Protein AF-A0A920MWS1-F1 (afdb_monomer)

Structure (mmCIF, N/CA/C/O backbone):
data_AF-A0A920MWS1-F1
#
_entry.id   AF-A0A920MWS1-F1
#
loop_
_atom_site.group_PDB
_atom_site.id
_atom_site.type_symbol
_atom_site.label_atom_id
_atom_site.label_alt_id
_atom_site.label_comp_id
_atom_site.label_asym_id
_atom_site.label_entity_id
_atom_site.label_seq_id
_atom_site.pdbx_PDB_ins_code
_atom_site.Cartn_x
_atom_site.Cartn_y
_atom_site.Cartn_z
_atom_site.occupancy
_atom_site.B_iso_or_equiv
_atom_site.auth_seq_id
_atom_site.auth_comp_id
_atom_site.auth_asym_id
_atom_site.auth_atom_id
_atom_site.pdbx_PDB_model_num
ATOM 1 N N . MET A 1 1 ? 27.013 8.317 -13.810 1.00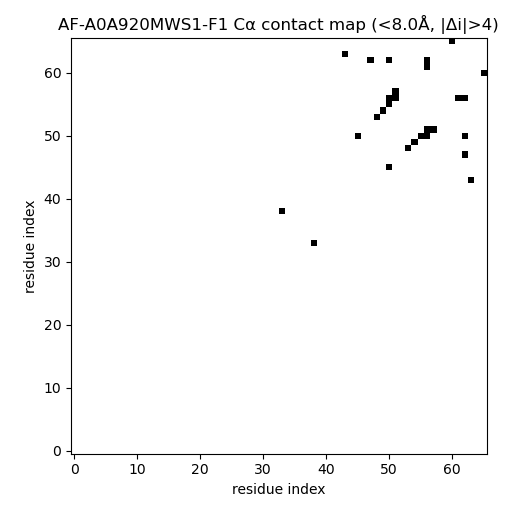 59.38 1 MET A N 1
ATOM 2 C CA . MET A 1 1 ? 26.065 8.043 -14.920 1.00 59.38 1 MET A CA 1
ATOM 3 C C . MET A 1 1 ? 25.225 6.774 -14.718 1.00 59.38 1 MET A C 1
ATOM 5 O O . MET A 1 1 ? 24.100 6.744 -15.196 1.00 59.38 1 MET A O 1
ATOM 9 N N . ASN A 1 2 ? 25.688 5.769 -13.963 1.00 66.69 2 ASN A N 1
ATOM 10 C CA . ASN A 1 2 ? 24.988 4.478 -13.818 1.00 66.69 2 ASN A CA 1
ATOM 11 C C . ASN A 1 2 ? 23.630 4.546 -13.083 1.00 66.69 2 ASN A C 1
ATOM 13 O O . ASN A 1 2 ? 22.721 3.791 -13.411 1.00 66.69 2 ASN A O 1
ATOM 17 N N . HIS A 1 3 ? 23.451 5.476 -12.137 1.00 71.62 3 HIS A N 1
ATOM 18 C CA . HIS A 1 3 ? 22.190 5.605 -11.387 1.00 71.62 3 HIS A CA 1
ATOM 19 C C . HIS A 1 3 ? 21.007 6.048 -12.258 1.00 71.62 3 HIS A C 1
ATOM 21 O O . HIS A 1 3 ? 19.896 5.553 -12.090 1.00 71.62 3 HIS A O 1
ATOM 27 N N . PHE A 1 4 ? 21.244 6.939 -13.222 1.00 84.88 4 PHE A N 1
ATOM 28 C CA . PHE A 1 4 ? 20.197 7.444 -14.111 1.00 84.88 4 PHE A CA 1
ATOM 29 C C . PHE A 1 4 ? 19.701 6.364 -15.081 1.00 84.88 4 PHE A C 1
ATOM 31 O O . PHE A 1 4 ? 18.501 6.223 -15.312 1.00 84.88 4 PHE A O 1
ATOM 38 N N . VAL A 1 5 ? 20.626 5.536 -15.576 1.00 84.12 5 VAL A N 1
ATOM 39 C CA . VAL A 1 5 ? 20.305 4.375 -16.415 1.00 84.12 5 VAL A CA 1
ATOM 40 C C . VAL A 1 5 ? 19.466 3.361 -15.638 1.00 84.12 5 VAL A C 1
ATOM 42 O O . VAL A 1 5 ? 18.496 2.845 -16.183 1.00 84.12 5 VAL A O 1
ATOM 45 N N . GLY A 1 6 ? 19.763 3.136 -14.353 1.00 85.94 6 GLY A N 1
ATOM 46 C CA . GLY A 1 6 ? 18.955 2.263 -13.496 1.00 85.94 6 GLY A CA 1
ATOM 47 C C . GLY A 1 6 ? 17.515 2.758 -13.312 1.00 85.94 6 GLY A C 1
ATOM 48 O O . GLY A 1 6 ? 16.576 1.965 -13.377 1.00 85.94 6 GLY A O 1
ATOM 49 N N . ILE A 1 7 ? 17.319 4.073 -13.162 1.00 88.06 7 ILE A N 1
ATOM 50 C CA . ILE A 1 7 ? 15.980 4.678 -13.071 1.00 88.06 7 ILE A CA 1
ATOM 51 C C . ILE A 1 7 ? 15.210 4.453 -14.378 1.00 88.06 7 ILE A C 1
ATOM 53 O O . ILE A 1 7 ? 14.094 3.933 -14.350 1.00 88.06 7 ILE A O 1
ATOM 57 N N . LEU A 1 8 ? 15.822 4.753 -15.526 1.00 89.38 8 LEU A N 1
ATOM 58 C CA . LEU A 1 8 ? 15.219 4.516 -16.841 1.00 89.38 8 LEU A CA 1
ATOM 59 C C . LEU A 1 8 ? 14.902 3.037 -17.087 1.00 89.38 8 LEU A C 1
ATOM 61 O O . LEU A 1 8 ? 13.819 2.723 -17.571 1.00 89.38 8 LEU A O 1
ATOM 65 N N . GLN A 1 9 ? 15.798 2.124 -16.712 1.00 86.00 9 GLN A N 1
ATOM 66 C CA . GLN A 1 9 ? 15.570 0.683 -16.828 1.00 86.00 9 GLN 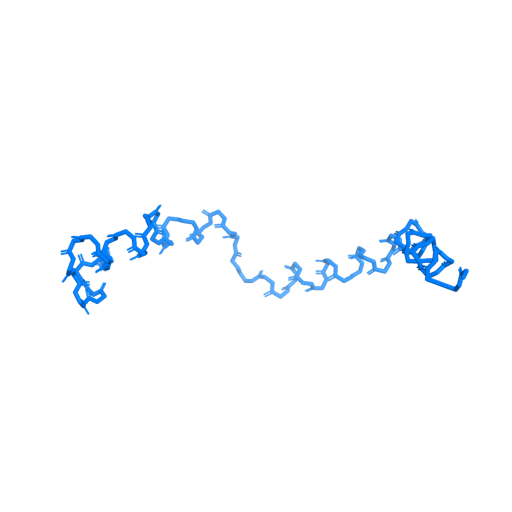A CA 1
ATOM 67 C C . GLN A 1 9 ? 14.408 0.216 -15.951 1.00 86.00 9 GLN A C 1
ATOM 69 O O . GLN A 1 9 ? 13.586 -0.574 -16.409 1.00 86.00 9 GLN A O 1
ATOM 74 N N . SER A 1 10 ? 14.291 0.725 -14.721 1.00 86.25 10 SER A N 1
ATOM 75 C CA . SER A 1 10 ? 13.162 0.397 -13.845 1.00 86.25 10 SER A CA 1
ATOM 76 C C . SER A 1 10 ? 11.827 0.888 -14.413 1.00 86.25 10 SER A C 1
ATOM 78 O O . SER A 1 10 ? 10.857 0.131 -14.443 1.00 86.25 10 SER A O 1
ATOM 80 N N . LEU A 1 11 ? 11.790 2.111 -14.954 1.00 88.50 11 LEU A N 1
ATOM 81 C CA . LEU A 1 11 ? 10.608 2.668 -15.611 1.00 88.50 11 LEU A CA 1
ATOM 82 C C . LEU A 1 11 ? 10.249 1.865 -16.867 1.00 88.50 11 LEU A C 1
ATOM 84 O O . LEU A 1 11 ? 9.097 1.468 -17.042 1.00 88.50 11 LEU A O 1
ATOM 88 N N . PHE A 1 12 ? 11.239 1.549 -17.702 1.00 89.69 12 PHE A N 1
ATOM 89 C CA . PHE A 1 12 ? 11.051 0.741 -18.904 1.00 89.69 12 PHE A CA 1
ATOM 90 C C . PHE A 1 12 ? 10.537 -0.663 -18.568 1.00 89.69 12 PHE A C 1
ATOM 92 O O . PHE A 1 12 ? 9.638 -1.174 -19.235 1.00 89.69 12 PHE A O 1
ATOM 99 N N . TRP A 1 13 ? 11.034 -1.277 -17.494 1.00 89.44 13 TRP A N 1
ATOM 100 C CA . TRP A 1 13 ? 10.565 -2.582 -17.039 1.00 89.44 13 TRP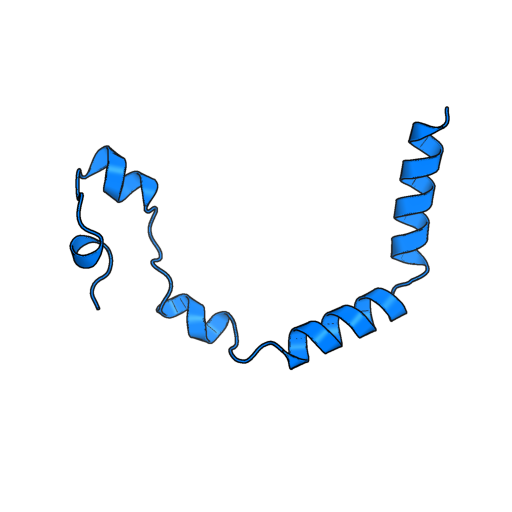 A CA 1
ATOM 101 C C . TRP A 1 13 ? 9.091 -2.550 -16.609 1.00 89.44 13 TRP A C 1
ATOM 103 O O . TRP A 1 13 ? 8.319 -3.432 -16.989 1.00 89.44 13 TRP A O 1
ATOM 113 N N . VAL A 1 14 ? 8.667 -1.501 -15.893 1.00 85.56 14 VAL A N 1
ATOM 114 C CA . VAL A 1 14 ? 7.264 -1.312 -15.481 1.00 85.56 14 VAL A CA 1
ATOM 115 C C . VAL A 1 14 ? 6.331 -1.181 -16.691 1.00 85.56 14 VAL A C 1
ATOM 117 O O . VAL A 1 14 ? 5.253 -1.778 -16.687 1.00 85.56 14 VAL A O 1
ATOM 120 N N . PHE A 1 15 ? 6.749 -0.459 -17.735 1.00 84.06 15 PHE A N 1
ATOM 121 C CA . PHE A 1 15 ? 5.969 -0.300 -18.969 1.00 84.06 15 PHE A CA 1
ATOM 122 C C . PHE A 1 15 ? 5.943 -1.552 -19.849 1.00 84.06 15 PHE A C 1
ATOM 124 O O . PHE A 1 15 ? 4.919 -1.842 -20.461 1.00 84.06 15 PHE A O 1
ATOM 131 N N . THR A 1 16 ? 7.048 -2.294 -19.920 1.00 86.56 16 THR A N 1
ATOM 132 C CA . THR A 1 16 ? 7.180 -3.467 -20.803 1.00 86.56 16 THR A CA 1
ATOM 133 C C . THR A 1 16 ? 6.606 -4.748 -20.212 1.00 86.56 16 THR A C 1
ATOM 135 O O . THR A 1 16 ? 6.232 -5.647 -20.962 1.00 86.56 16 THR A O 1
ATOM 138 N N . HIS A 1 17 ? 6.471 -4.839 -18.885 1.00 87.75 17 HIS A N 1
ATOM 139 C CA . HIS A 1 17 ? 5.966 -6.037 -18.208 1.00 87.75 17 HIS A CA 1
ATOM 140 C C . HIS A 1 17 ? 4.598 -5.845 -17.515 1.00 87.75 17 HIS A C 1
ATOM 142 O O . HIS A 1 17 ? 4.397 -6.352 -16.400 1.00 87.75 17 HIS A O 1
ATOM 148 N N . PRO A 1 18 ? 3.583 -5.218 -18.156 1.00 83.81 18 PRO A N 1
ATOM 149 C CA . PRO A 1 18 ? 2.263 -5.061 -17.550 1.00 83.81 18 PRO A CA 1
ATOM 150 C C . PRO A 1 18 ? 1.590 -6.424 -17.339 1.00 83.81 18 PRO A C 1
ATOM 152 O O . PRO A 1 18 ? 0.839 -6.607 -16.382 1.00 83.81 18 PRO A O 1
ATOM 155 N N . HIS A 1 19 ? 1.920 -7.422 -18.166 1.00 86.94 19 HIS A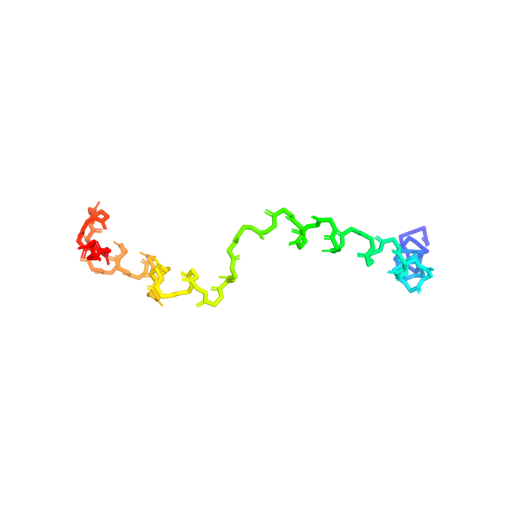 N 1
ATOM 156 C CA . HIS A 1 19 ? 1.439 -8.794 -18.022 1.00 86.94 19 HIS A CA 1
ATOM 157 C C . HIS A 1 19 ? 1.914 -9.458 -16.715 1.00 86.94 19 HIS A C 1
ATOM 159 O O . HIS A 1 19 ? 1.122 -10.115 -16.033 1.00 86.94 19 HIS A O 1
ATOM 165 N N . VAL A 1 20 ? 3.175 -9.247 -16.313 1.00 85.62 20 VAL A N 1
ATOM 166 C CA . VAL A 1 20 ? 3.725 -9.774 -15.047 1.00 85.62 20 VAL A CA 1
ATOM 167 C C . VAL A 1 20 ? 3.018 -9.127 -13.861 1.00 85.62 20 VAL A C 1
ATOM 169 O O . VAL A 1 20 ? 2.578 -9.818 -12.938 1.00 85.62 20 VAL A O 1
ATOM 172 N N . ILE A 1 21 ? 2.826 -7.807 -13.926 1.00 84.62 21 ILE A N 1
ATOM 173 C CA . ILE A 1 21 ? 2.078 -7.043 -12.926 1.00 84.62 21 ILE A CA 1
ATOM 174 C C . ILE A 1 21 ? 0.643 -7.567 -12.829 1.00 84.62 21 ILE A C 1
ATOM 176 O O . ILE A 1 21 ? 0.147 -7.808 -11.729 1.00 84.62 21 ILE A O 1
ATOM 180 N N . TRP A 1 22 ? -0.026 -7.804 -13.957 1.00 85.12 22 TRP A N 1
ATOM 181 C CA . TRP A 1 22 ? -1.395 -8.310 -13.972 1.00 85.12 22 TRP A CA 1
ATOM 182 C C . TRP A 1 22 ? -1.481 -9.718 -13.381 1.00 85.12 22 TRP A C 1
ATOM 184 O O . TRP A 1 22 ? -2.340 -9.980 -12.537 1.00 85.12 22 TRP A O 1
ATOM 194 N N . ARG A 1 23 ? -0.578 -10.631 -13.753 1.00 86.31 23 ARG A N 1
ATOM 195 C CA . ARG A 1 23 ? -0.532 -11.985 -13.182 1.00 86.31 23 ARG A CA 1
ATOM 196 C C . ARG A 1 23 ? -0.361 -11.939 -11.662 1.00 86.31 23 ARG A C 1
ATOM 198 O O . ARG A 1 23 ? -1.101 -12.610 -10.946 1.00 86.31 23 ARG A O 1
ATOM 205 N N . ARG A 1 24 ? 0.535 -11.079 -11.171 1.00 85.12 24 ARG A N 1
ATOM 206 C CA . ARG A 1 24 ? 0.782 -10.881 -9.737 1.00 85.12 24 ARG A CA 1
ATOM 207 C C . ARG A 1 24 ? -0.426 -10.263 -9.028 1.00 85.12 24 ARG A C 1
ATOM 209 O O . ARG A 1 24 ? -0.851 -10.779 -7.999 1.00 85.12 24 ARG A O 1
ATOM 216 N N . ARG A 1 25 ? -1.061 -9.239 -9.612 1.00 85.88 25 ARG A N 1
ATOM 217 C CA . ARG A 1 25 ? -2.303 -8.645 -9.082 1.00 85.88 25 ARG A CA 1
ATOM 218 C C . ARG A 1 25 ? -3.456 -9.650 -9.053 1.00 85.88 25 ARG A C 1
ATOM 220 O O . ARG A 1 25 ? -4.220 -9.639 -8.097 1.00 85.88 25 ARG A O 1
ATOM 227 N N . ARG A 1 26 ? -3.588 -10.529 -10.055 1.00 85.06 26 ARG A N 1
ATOM 228 C CA . ARG A 1 26 ? -4.592 -11.612 -10.060 1.00 85.06 26 ARG A CA 1
ATOM 229 C C . ARG A 1 26 ? -4.335 -12.632 -8.953 1.00 85.06 26 ARG A C 1
ATOM 231 O O . ARG A 1 26 ? -5.279 -12.995 -8.263 1.00 85.06 26 ARG A O 1
ATOM 238 N N . ALA A 1 27 ? -3.086 -13.046 -8.745 1.00 85.31 27 ALA A N 1
ATOM 239 C CA . ALA A 1 27 ? -2.726 -13.950 -7.651 1.00 85.31 27 ALA A CA 1
ATOM 240 C C . ALA A 1 27 ? -3.041 -13.338 -6.274 1.00 85.31 27 ALA A C 1
ATOM 242 O O . ALA A 1 27 ? -3.685 -13.980 -5.450 1.00 85.31 27 ALA A O 1
ATOM 243 N N . VAL A 1 28 ? -2.689 -12.066 -6.059 1.00 82.69 28 VAL A N 1
ATOM 244 C CA . VAL A 1 28 ? -3.015 -11.340 -4.818 1.00 82.69 28 VAL A CA 1
ATOM 245 C C . VAL A 1 28 ? -4.528 -11.168 -4.648 1.00 82.69 28 VAL A C 1
ATOM 247 O O . VAL A 1 28 ? -5.050 -11.407 -3.565 1.00 82.69 28 VAL A O 1
ATOM 250 N N . LYS A 1 29 ? -5.266 -10.830 -5.715 1.00 80.19 29 LYS A N 1
ATOM 251 C CA . LYS A 1 29 ? -6.739 -10.774 -5.683 1.00 80.19 29 LYS A CA 1
ATOM 252 C C . LYS A 1 29 ? -7.377 -12.129 -5.367 1.00 80.19 29 LYS A C 1
ATOM 254 O O . LYS A 1 29 ? -8.422 -12.145 -4.740 1.00 80.19 29 LYS A O 1
ATOM 259 N N . ARG A 1 30 ? -6.766 -13.245 -5.778 1.00 79.38 30 ARG A N 1
ATOM 260 C CA . ARG A 1 30 ? -7.243 -14.599 -5.456 1.00 79.38 30 ARG A CA 1
ATOM 261 C C . ARG A 1 30 ? -7.013 -14.963 -3.986 1.00 79.38 30 ARG A C 1
ATOM 263 O O . ARG A 1 30 ? -7.840 -15.650 -3.407 1.00 79.38 30 ARG A O 1
ATOM 270 N N . LEU A 1 31 ? -5.909 -14.505 -3.393 1.00 79.44 31 LEU A N 1
ATOM 271 C CA . LEU A 1 31 ? -5.631 -14.668 -1.958 1.00 79.44 31 LEU A CA 1
ATOM 272 C C . LEU A 1 31 ? -6.484 -13.742 -1.082 1.00 79.44 31 LEU A C 1
ATOM 274 O O . LEU A 1 31 ? -6.660 -13.990 0.109 1.00 79.44 31 LEU A O 1
ATOM 278 N N . ARG A 1 32 ? -7.013 -12.663 -1.661 1.00 74.62 32 ARG A N 1
ATOM 279 C CA . ARG A 1 32 ? -7.859 -11.705 -0.963 1.00 74.62 32 ARG A CA 1
ATOM 280 C C . ARG A 1 32 ? -9.203 -12.342 -0.612 1.00 74.62 32 ARG A C 1
ATOM 282 O O . ARG A 1 32 ? -10.091 -12.453 -1.449 1.00 74.62 32 ARG A O 1
ATOM 289 N N . LYS A 1 33 ? -9.337 -12.727 0.654 1.00 70.12 33 LYS A N 1
ATOM 290 C CA . LYS A 1 33 ? -10.544 -13.344 1.218 1.00 70.12 33 LYS A CA 1
ATOM 291 C C . LYS A 1 33 ? -11.693 -12.347 1.421 1.00 70.12 33 LYS A C 1
ATOM 293 O O . LYS A 1 33 ? -12.848 -12.751 1.385 1.00 70.12 33 LYS A O 1
ATOM 298 N N . VAL A 1 34 ? -11.384 -11.061 1.625 1.00 74.81 34 VAL A N 1
ATOM 299 C CA . VAL A 1 34 ? -12.367 -10.026 1.991 1.00 74.81 34 VAL A CA 1
ATOM 300 C C . VAL A 1 34 ? -12.106 -8.734 1.208 1.00 74.81 34 VAL A C 1
ATOM 302 O O . VAL A 1 34 ? -10.956 -8.357 0.957 1.00 74.81 34 VAL A O 1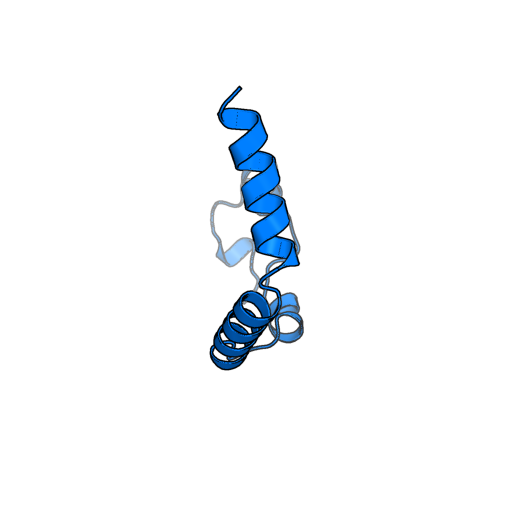
ATOM 305 N N . ASN A 1 35 ? -13.167 -8.059 0.765 1.00 77.56 35 ASN A N 1
ATOM 306 C CA . ASN A 1 35 ? -13.047 -6.756 0.111 1.00 77.56 35 ASN A CA 1
ATOM 307 C C . ASN A 1 35 ? -12.696 -5.685 1.160 1.00 77.56 35 ASN A C 1
ATOM 309 O O . ASN A 1 35 ? -13.261 -5.698 2.245 1.00 77.56 35 ASN A O 1
ATOM 313 N N . ASP A 1 36 ? -11.828 -4.719 0.838 1.00 72.06 36 ASP A N 1
ATOM 314 C CA . ASP A 1 36 ? -11.422 -3.666 1.794 1.00 72.06 36 ASP A CA 1
ATOM 315 C C . ASP A 1 36 ? -12.647 -2.847 2.186 1.00 72.06 36 ASP A C 1
ATOM 317 O O . ASP A 1 36 ? -12.750 -2.415 3.321 1.00 72.06 36 ASP A O 1
ATOM 321 N N . LYS A 1 37 ? -13.632 -2.717 1.285 1.00 73.75 37 LYS A N 1
ATOM 322 C CA . LYS A 1 37 ? -14.915 -2.069 1.582 1.00 73.75 37 LYS A CA 1
ATOM 323 C C . LYS A 1 37 ? -15.692 -2.747 2.715 1.00 73.75 37 LYS A C 1
ATOM 325 O O . LYS A 1 37 ? -16.467 -2.078 3.380 1.00 73.75 37 LYS A O 1
ATOM 330 N N . GLN A 1 38 ? -15.511 -4.053 2.913 1.00 77.38 38 GLN A N 1
ATOM 331 C CA . GLN A 1 38 ? -16.149 -4.809 3.995 1.00 77.38 38 GLN A CA 1
ATOM 332 C C . GLN A 1 38 ? -15.347 -4.733 5.299 1.00 77.38 38 GLN A C 1
AT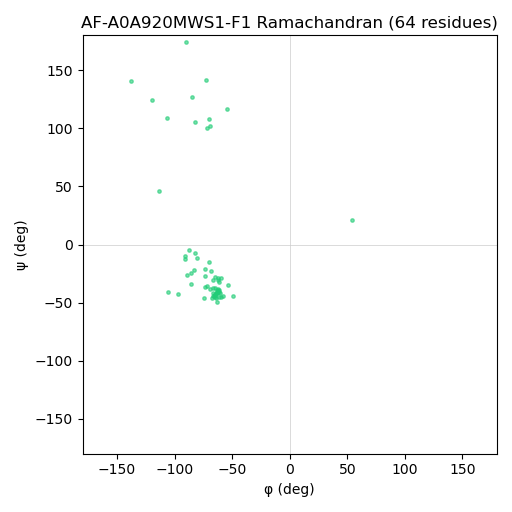OM 334 O O . GLN A 1 38 ? -15.925 -4.894 6.366 1.00 77.38 38 GLN A O 1
ATOM 339 N N . VAL A 1 39 ? -14.037 -4.477 5.216 1.00 76.56 39 VAL A N 1
ATOM 340 C CA . VAL A 1 39 ? -13.149 -4.330 6.381 1.00 76.56 39 VAL A CA 1
ATOM 341 C C . VAL A 1 39 ? -13.100 -2.875 6.860 1.00 76.56 39 VAL A C 1
ATOM 343 O O . VAL A 1 39 ? -12.908 -2.631 8.040 1.00 76.56 39 VAL A O 1
ATOM 346 N N . LEU A 1 40 ? -13.345 -1.901 5.977 1.00 76.75 40 LEU A N 1
ATOM 347 C CA . LEU A 1 40 ? -13.382 -0.468 6.290 1.00 76.75 40 LEU A CA 1
ATOM 348 C C . LEU A 1 40 ? -14.257 -0.109 7.505 1.00 76.75 40 LEU A C 1
ATOM 350 O O . LEU A 1 40 ? -13.789 0.674 8.321 1.00 76.75 40 LEU A O 1
ATOM 354 N N . PRO A 1 41 ? -15.478 -0.662 7.661 1.00 76.25 41 PRO A N 1
ATOM 355 C CA . PRO A 1 41 ? -16.326 -0.387 8.823 1.00 76.25 41 PRO A CA 1
ATOM 356 C C . PRO A 1 41 ? -15.778 -0.971 10.132 1.00 76.25 41 PRO A C 1
ATOM 358 O O . PRO A 1 41 ? -16.146 -0.505 11.200 1.00 76.25 41 PRO A O 1
ATOM 361 N N . TRP A 1 42 ? -14.924 -1.996 10.044 1.00 71.31 42 TRP A N 1
ATOM 362 C CA . TRP A 1 42 ? -14.290 -2.664 11.186 1.00 71.31 42 TRP A CA 1
ATOM 363 C C . TRP A 1 42 ? -12.941 -2.029 11.542 1.00 71.31 42 TRP A C 1
ATOM 365 O O . TRP A 1 42 ? -12.364 -2.320 12.586 1.00 71.31 42 TRP A O 1
ATOM 375 N N . ILE A 1 43 ? -12.406 -1.178 10.663 1.00 76.75 43 ILE A N 1
ATOM 376 C CA . ILE A 1 43 ? -11.175 -0.439 10.914 1.00 76.75 43 ILE A CA 1
ATOM 377 C C . ILE A 1 43 ? -11.538 0.821 11.689 1.00 76.75 43 ILE A C 1
ATOM 379 O O . ILE A 1 43 ? -12.377 1.613 11.263 1.00 76.75 43 ILE A O 1
ATOM 383 N N . TYR A 1 44 ? -10.859 1.015 12.816 1.00 76.44 44 TYR A N 1
ATOM 384 C CA . TYR A 1 44 ? -10.965 2.227 13.612 1.00 76.44 44 TYR A CA 1
ATOM 385 C C . TYR A 1 44 ? -10.680 3.461 12.738 1.00 76.44 44 TYR A C 1
ATOM 387 O O . TYR A 1 44 ? -9.594 3.611 12.178 1.00 76.44 44 TYR A O 1
ATOM 395 N N . TRP A 1 45 ? -11.690 4.319 12.588 1.00 69.94 45 TRP A N 1
ATOM 396 C CA . TRP A 1 45 ? -11.685 5.435 11.634 1.00 69.94 45 TRP A CA 1
ATOM 397 C C . TRP A 1 45 ? -10.914 6.666 12.142 1.00 69.94 45 TRP A C 1
ATOM 399 O O . TRP A 1 45 ? -10.654 7.599 11.384 1.00 69.94 45 TRP A O 1
ATOM 409 N N . GLY A 1 46 ? -10.558 6.680 13.428 1.00 74.62 46 GLY A N 1
ATOM 410 C CA . GLY A 1 46 ? -9.860 7.784 14.077 1.00 74.62 46 GLY A CA 1
ATOM 411 C C . GLY A 1 46 ? -8.336 7.669 14.030 1.00 74.62 46 GLY A C 1
ATOM 412 O O . GLY A 1 46 ? -7.749 6.658 13.641 1.00 74.62 46 GLY A O 1
ATOM 413 N N . SER A 1 47 ? -7.666 8.720 14.499 1.00 77.69 47 SER A N 1
ATOM 414 C CA . SER A 1 47 ? -6.224 8.678 14.730 1.00 77.69 47 SER A CA 1
ATOM 415 C C . SER A 1 47 ? -5.941 8.031 16.082 1.00 77.69 47 SER A C 1
ATOM 417 O O . SER A 1 47 ? -6.094 8.668 17.123 1.00 77.69 47 SER A O 1
ATOM 419 N N . VAL A 1 48 ? -5.459 6.784 16.060 1.00 72.56 48 VAL A N 1
ATOM 420 C CA . VAL A 1 48 ? -4.982 6.079 17.266 1.00 72.56 48 VAL A CA 1
ATOM 421 C C . VAL A 1 48 ? -3.931 6.916 18.004 1.00 72.56 48 VAL A C 1
ATOM 423 O O . VAL A 1 48 ? -3.898 6.942 19.229 1.00 72.56 48 VAL A O 1
ATOM 426 N N . VAL A 1 49 ? -3.101 7.662 17.265 1.00 72.62 49 VAL A N 1
ATOM 427 C CA . VAL A 1 49 ? -2.083 8.554 17.837 1.00 72.62 49 VAL A CA 1
ATOM 428 C C . VAL A 1 49 ? -2.730 9.714 18.593 1.00 72.62 49 VAL A C 1
ATOM 430 O O . VAL A 1 49 ? -2.275 10.053 19.680 1.00 72.62 49 VAL A O 1
ATOM 433 N N . PHE A 1 50 ? -3.797 10.308 18.056 1.00 69.81 50 PHE A N 1
ATOM 434 C CA . PHE A 1 50 ? -4.497 11.412 18.712 1.00 69.81 50 PHE A CA 1
ATOM 435 C C . PHE A 1 50 ? -5.196 10.944 19.996 1.00 69.81 50 PHE A C 1
ATOM 437 O O . PHE A 1 50 ? -5.015 11.555 21.050 1.00 69.81 50 PHE A O 1
ATOM 444 N N . ASP A 1 51 ? -5.909 9.819 19.939 1.00 70.31 51 ASP A N 1
ATOM 445 C CA . ASP A 1 51 ? -6.588 9.246 21.108 1.00 70.31 51 ASP A CA 1
ATOM 446 C C . ASP A 1 51 ? -5.598 8.784 22.191 1.00 70.31 51 ASP A C 1
ATOM 448 O O . ASP A 1 51 ? -5.821 8.997 23.386 1.00 70.31 51 ASP A O 1
ATOM 452 N N . TYR A 1 52 ? -4.455 8.222 21.797 1.00 70.94 52 TYR A N 1
ATOM 453 C CA . TYR A 1 52 ? -3.452 7.755 22.751 1.00 70.94 52 TYR A CA 1
ATOM 454 C C . TYR A 1 52 ? -2.668 8.908 23.398 1.00 70.94 52 TYR A C 1
ATOM 456 O O . TYR A 1 52 ? -2.494 8.937 24.619 1.00 70.94 52 TYR A O 1
ATOM 464 N N . TYR A 1 53 ? -2.205 9.879 22.602 1.00 72.62 53 TYR A N 1
ATOM 465 C CA . TYR A 1 53 ? -1.324 10.943 23.096 1.00 72.62 53 TYR A CA 1
ATOM 466 C C . TYR A 1 53 ? -2.068 12.135 23.700 1.00 72.62 53 TYR A C 1
ATOM 468 O O . TYR A 1 53 ? -1.564 12.720 24.658 1.00 72.62 53 TYR A O 1
ATOM 476 N N . ILE A 1 54 ? -3.246 12.496 23.181 1.00 74.75 54 ILE A N 1
ATOM 477 C CA . ILE A 1 54 ? -3.992 13.674 23.652 1.00 74.75 54 ILE A CA 1
ATOM 478 C C . ILE A 1 54 ? -5.066 13.274 24.668 1.00 74.75 54 ILE A C 1
ATOM 480 O O . ILE A 1 54 ? -5.181 13.920 25.707 1.00 74.75 54 ILE A O 1
ATOM 484 N N . GLN A 1 55 ? -5.801 12.182 24.435 1.00 66.25 55 GLN A N 1
ATOM 485 C CA . GLN A 1 55 ? -6.859 11.726 25.351 1.00 66.25 55 GLN A CA 1
ATOM 486 C C . GLN A 1 55 ? -6.371 10.797 26.479 1.00 66.25 55 GLN A C 1
ATOM 488 O O . GLN A 1 55 ? -7.153 10.470 27.369 1.00 66.25 55 GLN A O 1
ATOM 493 N N . ARG A 1 56 ? -5.087 10.394 26.505 1.00 62.97 56 ARG A N 1
ATOM 494 C CA . ARG A 1 56 ? -4.497 9.512 27.542 1.00 62.97 56 ARG A CA 1
ATOM 495 C C . ARG A 1 5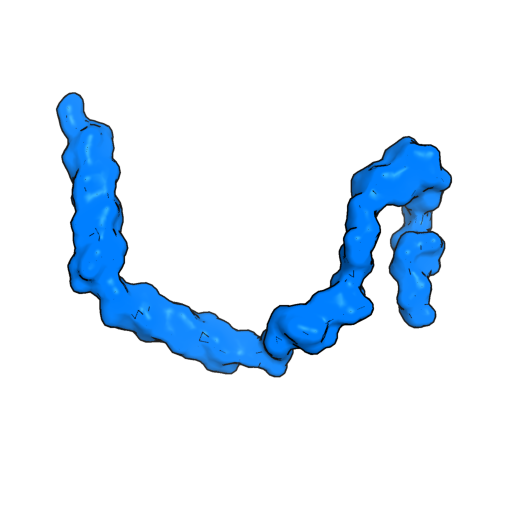6 ? -5.250 8.180 27.746 1.00 62.97 56 ARG A C 1
ATOM 497 O O . ARG A 1 56 ? -5.066 7.530 28.779 1.00 62.97 56 ARG A O 1
ATOM 504 N N . LYS A 1 57 ? -6.044 7.724 26.769 1.00 60.38 57 LYS A N 1
ATOM 505 C CA . LYS A 1 57 ? -6.684 6.402 26.803 1.00 60.38 57 LYS A CA 1
ATOM 506 C C . LYS A 1 57 ? -5.620 5.327 26.570 1.00 60.38 57 LYS A C 1
ATOM 508 O O . LYS A 1 57 ? -5.175 5.101 25.451 1.00 60.38 57 LYS A O 1
ATOM 513 N N . LYS A 1 58 ? -5.162 4.691 27.653 1.00 59.59 58 LYS A N 1
ATOM 514 C CA . LYS A 1 58 ? -4.082 3.682 27.630 1.00 59.59 58 LYS A CA 1
ATOM 515 C C . LYS A 1 58 ? -4.548 2.272 27.243 1.00 59.59 58 LYS A C 1
ATOM 517 O O . LYS A 1 58 ? -3.707 1.389 27.105 1.00 59.59 58 LYS A O 1
ATOM 522 N N . ILE A 1 59 ? -5.857 2.049 27.112 1.00 60.28 59 ILE A N 1
ATOM 523 C CA . ILE A 1 59 ? -6.460 0.720 26.961 1.00 60.28 59 ILE A CA 1
ATOM 524 C C . ILE A 1 59 ? -7.202 0.656 25.622 1.00 60.28 59 ILE A C 1
ATOM 526 O O . ILE A 1 59 ? -8.076 1.477 25.356 1.00 60.28 59 ILE A O 1
ATOM 530 N N . SER A 1 60 ? -6.859 -0.325 24.783 1.00 58.84 60 SER A N 1
ATOM 531 C CA . SER A 1 60 ? -7.397 -0.468 23.420 1.00 58.84 60 SER A CA 1
ATOM 532 C C . SER A 1 60 ? -8.915 -0.688 23.368 1.00 58.84 60 SER A C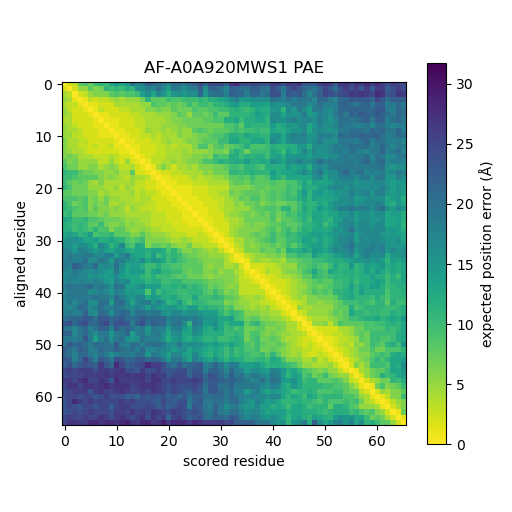 1
ATOM 534 O O . SER A 1 60 ? -9.551 -0.261 22.409 1.00 58.84 60 SER A O 1
ATOM 536 N N . SER A 1 61 ? -9.500 -1.290 24.409 1.00 60.66 61 SER A N 1
ATOM 537 C CA . SER A 1 61 ? -10.950 -1.515 24.542 1.00 60.66 61 SER A CA 1
ATOM 538 C C . SER A 1 61 ? -11.757 -0.233 24.771 1.00 60.66 61 SER A C 1
ATOM 540 O O . SER A 1 61 ? -12.970 -0.238 24.639 1.00 60.66 61 SER A O 1
ATOM 542 N N . ASP A 1 62 ? -11.095 0.867 25.134 1.00 58.94 62 ASP A N 1
ATOM 543 C CA . ASP A 1 62 ? -11.730 2.175 25.341 1.00 58.94 62 ASP A CA 1
ATOM 544 C C . ASP A 1 62 ? -11.731 3.028 24.051 1.00 58.94 62 ASP A C 1
ATOM 546 O O . ASP A 1 62 ? -12.348 4.095 23.983 1.00 58.94 62 ASP A O 1
ATOM 550 N N . ILE A 1 63 ? -10.997 2.560 23.033 1.00 59.84 63 ILE A N 1
ATOM 551 C CA . ILE A 1 63 ? -10.792 3.210 21.731 1.00 59.84 63 ILE A CA 1
ATOM 552 C C . ILE A 1 63 ? -11.606 2.486 20.651 1.00 59.84 63 ILE A C 1
ATOM 554 O O . ILE A 1 63 ? -12.240 3.124 19.815 1.00 59.84 63 ILE A O 1
ATOM 558 N N . VAL A 1 64 ? -11.634 1.154 20.684 1.00 59.06 64 VAL A N 1
ATOM 559 C CA . VAL A 1 64 ? -12.469 0.332 19.803 1.00 59.06 64 VAL A CA 1
ATOM 560 C C . VAL A 1 64 ? -13.620 -0.222 20.637 1.00 59.06 64 VAL A C 1
ATOM 562 O O . VAL A 1 64 ? -13.391 -1.064 21.500 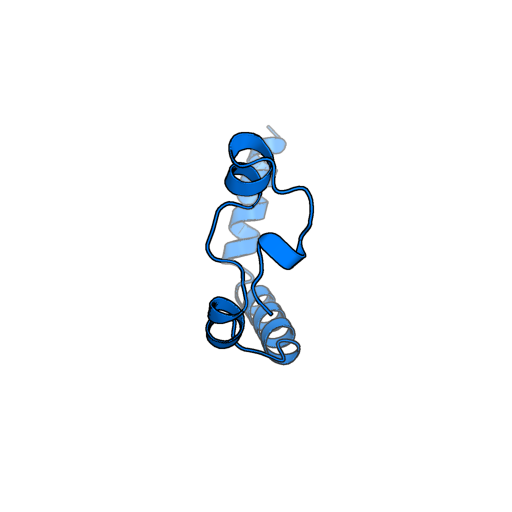1.00 59.06 64 VAL A O 1
ATOM 565 N N . ASN A 1 65 ? -14.840 0.276 20.398 1.00 55.56 65 ASN A N 1
ATOM 566 C CA . ASN A 1 65 ? -16.051 -0.398 20.873 1.00 55.56 65 ASN A CA 1
ATOM 567 C C . ASN A 1 65 ? -16.199 -1.679 20.049 1.00 55.56 65 ASN A C 1
ATOM 569 O O . ASN A 1 65 ? -16.462 -1.598 18.847 1.00 55.56 65 ASN A O 1
ATOM 573 N N . GLU A 1 66 ? -15.948 -2.819 20.684 1.00 50.75 66 GLU A N 1
ATOM 574 C CA . GLU A 1 66 ? -16.309 -4.140 20.161 1.00 50.75 66 GLU A CA 1
ATOM 575 C C . GLU A 1 66 ? -17.824 -4.370 20.231 1.00 50.75 66 GLU A C 1
ATOM 577 O O . GLU A 1 66 ? -18.450 -3.907 21.216 1.00 50.75 66 GLU A O 1
#

Foldseek 3Di:
DVVVVVVVVVVVCVVVPVVVVVVVVVVVVVVPPDDVVVCVVVDQPDDPCCCCPVVVPPDVCVRDPD

pLDDT: mean 75.8, std 10.12, range [50.75, 89.69]

Solvent-accessible surface area (backbone atoms only — not comparable to full-atom values): 4169 Å² total; per-residue (Å²): 118,69,68,61,52,51,53,51,50,54,54,50,48,60,71,73,39,51,66,59,54,48,53,52,52,50,52,52,56,68,68,50,87,68,58,64,82,73,47,51,84,76,45,80,87,68,59,66,65,53,44,40,71,72,64,62,55,88,48,69,72,82,75,48,85,127

Secondary structure (DSSP, 8-state):
-HHHHHHHHHHHHHHH-HHHHHHHHHHHHHH--S-HHHHGGGS--S-HHHHHHTS----GGGTS--

Sequence (66 aa):
MNHFVGILQSLFWVFTHPHVIWRRRRAVKRLRKVNDKQVLPWIYWGSVVFDYYIQRKKISSDIVNE

Radius of gyration: 21.02 Å; Cα contacts (8 Å, |Δi|>4): 14; chains: 1; bounding box: 42×28×48 Å

Mean predicted aligned error: 12.08 Å